Protein AF-A0A378WND1-F1 (afdb_monomer_lite)

pLDDT: mean 78.34, std 13.04, range [44.78, 92.5]

InterPro domains:
  IPR035165 Protein of unknown function DUF5319 [PF17252] (2-73)

Secondary structure (DSSP, 8-state):
-HHHHHGGGT--EEEEEETTTTEEEEEEHHHHHHHHHHHHHHS-PPPPPPPSS--GGGEE-HHHHHHHHHHHHHHHHHTT-------

Radius of gyration: 17.45 Å; chains: 1; bounding box: 45×48×39 Å

Sequence (87 aa):
MYEALLSHRGIRGLVVSCEDCRQDHYHDWDMLRANLLQLLVDGTVRPHEPAYDPTPEAYVTWDYCRGYADASMNEALHGDGFDGFDA

Foldseek 3Di:
DLCVLCVVVLAQEAWDQDPVVRDIATAGPVLVVVQVVCCVVPVDGDDDDGDDPDPPVNHYHPVVSVVSVVVVVVCVVCVVDDDDDDD

Organism: NCBI:txid134964

Structure (mmCIF, N/CA/C/O backbone):
data_AF-A0A378WND1-F1
#
_entry.id   AF-A0A378WND1-F1
#
loop_
_atom_site.group_PDB
_atom_site.id
_atom_site.type_symbol
_atom_site.label_atom_id
_atom_site.label_alt_id
_atom_site.label_comp_id
_atom_site.label_asym_id
_atom_site.label_entity_id
_atom_site.label_seq_id
_atom_site.pdbx_PDB_ins_code
_atom_site.Cartn_x
_atom_site.Cartn_y
_atom_site.Cartn_z
_atom_site.occupancy
_atom_site.B_iso_or_equiv
_atom_site.auth_seq_id
_atom_site.auth_comp_id
_atom_site.auth_asym_id
_atom_site.auth_atom_id
_atom_site.pdbx_PDB_model_num
ATOM 1 N N . MET A 1 1 ? 6.243 -9.014 -6.401 1.00 77.81 1 MET A N 1
ATOM 2 C CA . MET A 1 1 ? 7.026 -9.549 -5.268 1.00 77.81 1 MET A CA 1
ATOM 3 C C . MET A 1 1 ? 6.140 -9.685 -4.039 1.00 77.81 1 MET A C 1
ATOM 5 O O . MET A 1 1 ? 5.820 -10.811 -3.706 1.00 77.81 1 MET A O 1
ATOM 9 N N . TYR A 1 2 ? 5.692 -8.585 -3.420 1.00 84.06 2 TYR A N 1
ATOM 10 C CA . TYR A 1 2 ? 4.894 -8.637 -2.182 1.00 84.06 2 TYR A CA 1
ATOM 11 C C . TYR A 1 2 ? 3.590 -9.428 -2.311 1.00 84.06 2 TYR A C 1
ATOM 13 O O . TYR A 1 2 ? 3.327 -10.273 -1.470 1.00 84.06 2 TYR A O 1
ATOM 21 N N . GLU A 1 3 ? 2.850 -9.242 -3.406 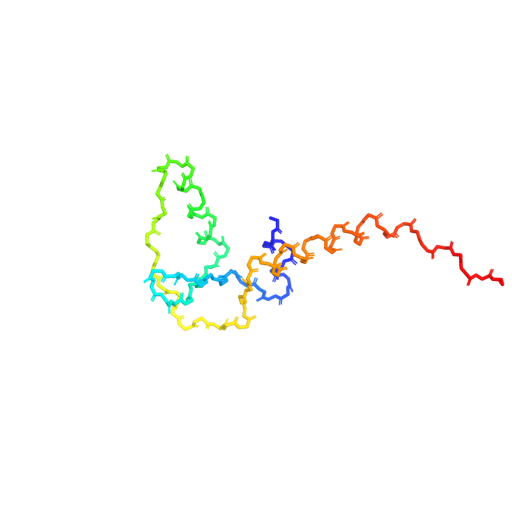1.00 85.19 3 GLU A N 1
ATOM 22 C CA . GLU A 1 3 ? 1.677 -10.060 -3.746 1.00 85.19 3 GLU A CA 1
ATOM 23 C C . GLU A 1 3 ? 1.993 -11.567 -3.677 1.00 85.19 3 GLU A C 1
ATOM 25 O O . GLU A 1 3 ? 1.420 -12.287 -2.873 1.00 85.19 3 GLU A O 1
ATOM 30 N N . ALA A 1 4 ? 3.011 -12.046 -4.399 1.00 86.38 4 ALA A N 1
ATOM 31 C CA . ALA A 1 4 ? 3.398 -13.461 -4.367 1.00 86.38 4 ALA A CA 1
ATOM 32 C C . ALA A 1 4 ? 3.784 -13.964 -2.957 1.00 86.38 4 ALA A C 1
ATOM 34 O O . ALA A 1 4 ? 3.510 -15.112 -2.607 1.00 86.38 4 ALA A O 1
ATOM 35 N N . LEU A 1 5 ? 4.392 -13.103 -2.136 1.00 84.56 5 LEU A N 1
ATOM 36 C CA . LEU A 1 5 ? 4.807 -13.431 -0.771 1.00 84.56 5 LEU A CA 1
ATOM 37 C C . LEU A 1 5 ? 3.666 -13.396 0.250 1.00 84.56 5 LEU A C 1
ATOM 39 O O . LEU A 1 5 ? 3.784 -14.039 1.284 1.00 84.56 5 LEU A O 1
ATOM 43 N N . LEU A 1 6 ? 2.591 -12.647 0.010 1.00 88.06 6 LEU A N 1
ATOM 44 C CA . LEU A 1 6 ? 1.568 -12.375 1.027 1.00 88.06 6 LEU A CA 1
ATOM 45 C C . LEU A 1 6 ? 0.171 -12.864 0.633 1.00 88.06 6 LEU A C 1
ATOM 47 O O . LEU A 1 6 ? -0.634 -13.162 1.516 1.00 88.06 6 LEU A O 1
ATOM 51 N N . SER A 1 7 ? -0.112 -13.046 -0.659 1.00 86.31 7 SER A N 1
ATOM 52 C CA . SER A 1 7 ? -1.409 -13.539 -1.137 1.00 86.31 7 SER A CA 1
ATOM 53 C C . SER A 1 7 ? -1.755 -14.917 -0.574 1.00 86.31 7 SER A C 1
ATOM 55 O O . SER A 1 7 ? -2.909 -15.163 -0.235 1.00 86.31 7 SER A O 1
ATOM 57 N N . HIS A 1 8 ? -0.768 -15.801 -0.382 1.00 87.75 8 HIS A N 1
ATOM 58 C CA . HIS A 1 8 ? -1.002 -17.124 0.210 1.00 87.75 8 HIS A CA 1
ATOM 59 C C . HIS A 1 8 ? -1.426 -17.066 1.690 1.00 87.75 8 HIS A C 1
ATOM 61 O O . HIS A 1 8 ? -1.970 -18.037 2.207 1.00 87.75 8 HIS A O 1
ATOM 67 N N . ARG A 1 9 ? -1.200 -15.933 2.369 1.00 86.50 9 ARG A N 1
ATOM 68 C CA . ARG A 1 9 ? -1.633 -15.684 3.752 1.00 86.50 9 ARG A CA 1
ATOM 69 C C . ARG A 1 9 ? -2.993 -14.992 3.843 1.00 86.50 9 ARG A C 1
ATOM 71 O O . ARG A 1 9 ? -3.417 -14.643 4.937 1.00 86.50 9 ARG A O 1
ATOM 78 N N . GLY A 1 10 ? -3.668 -14.780 2.712 1.00 88.50 10 GLY A N 1
ATOM 79 C CA . GLY A 1 10 ? -4.950 -14.076 2.658 1.00 88.50 10 GLY A CA 1
ATOM 80 C C . GLY A 1 10 ? -4.831 -12.550 2.614 1.00 88.50 10 GLY A C 1
ATOM 81 O O . GLY A 1 10 ? -5.846 -11.866 2.714 1.00 88.50 10 GLY A O 1
ATOM 82 N N . ILE A 1 11 ? -3.622 -12.005 2.431 1.00 91.94 11 ILE A N 1
ATOM 83 C CA . ILE A 1 11 ? -3.424 -10.562 2.270 1.00 91.94 11 ILE A CA 1
ATOM 84 C C . ILE A 1 11 ? -3.758 -10.153 0.832 1.00 91.94 11 ILE A C 1
ATOM 86 O O . ILE A 1 11 ? -3.142 -10.615 -0.134 1.00 91.94 11 ILE A O 1
ATOM 90 N N . ARG A 1 12 ? -4.728 -9.253 0.696 1.00 89.88 12 ARG A N 1
ATOM 91 C CA . ARG A 1 12 ? -5.274 -8.777 -0.582 1.00 89.88 12 ARG A CA 1
ATOM 92 C C . ARG A 1 12 ? -4.620 -7.496 -1.087 1.00 89.88 12 ARG A C 1
ATOM 94 O O . ARG A 1 12 ? -4.706 -7.206 -2.278 1.00 89.88 12 ARG A O 1
ATOM 101 N N . GLY A 1 13 ? -3.938 -6.761 -0.212 1.00 89.94 13 GLY A N 1
ATOM 102 C CA . GLY A 1 13 ? -3.344 -5.496 -0.608 1.00 89.94 13 GLY A CA 1
ATOM 103 C C . GLY A 1 13 ? -2.688 -4.709 0.514 1.00 89.94 13 GLY A C 1
ATOM 104 O O . GLY A 1 13 ? -2.316 -5.243 1.563 1.00 89.94 13 GLY A O 1
ATOM 105 N N . LEU A 1 14 ? -2.565 -3.407 0.271 1.00 90.88 14 LEU A N 1
ATOM 106 C CA . LEU A 1 14 ? -1.935 -2.452 1.169 1.00 90.88 14 LEU A CA 1
ATOM 107 C C . LEU A 1 14 ? -2.939 -1.479 1.769 1.00 90.88 14 LEU A C 1
ATOM 109 O O . LEU A 1 14 ? -3.875 -1.057 1.097 1.00 90.88 14 LEU A O 1
ATOM 113 N N . VAL A 1 15 ? -2.679 -1.072 3.007 1.00 90.44 15 VAL A N 1
ATOM 114 C CA . VAL A 1 15 ? -3.322 0.083 3.630 1.00 90.44 15 VAL A CA 1
ATOM 115 C C . VAL A 1 15 ? -2.317 1.229 3.751 1.00 90.44 15 VAL A C 1
ATOM 117 O O . VAL A 1 15 ? -1.178 1.033 4.186 1.00 90.44 15 VAL A O 1
ATOM 120 N N . VAL A 1 16 ? -2.726 2.424 3.333 1.00 87.69 16 VAL A N 1
ATOM 121 C CA . VAL A 1 16 ? -1.926 3.652 3.386 1.00 87.69 16 VAL A CA 1
ATOM 122 C C . VAL A 1 16 ? -2.742 4.740 4.069 1.00 87.69 16 VAL A C 1
ATOM 124 O O . VAL A 1 16 ? -3.816 5.094 3.593 1.00 87.69 16 VAL A O 1
ATOM 127 N N . SER A 1 17 ? -2.225 5.297 5.161 1.00 86.75 17 SER A N 1
ATOM 128 C CA . SER A 1 17 ? -2.844 6.465 5.787 1.00 86.75 17 SER A CA 1
ATOM 129 C C . SER A 1 17 ? -2.478 7.712 4.983 1.00 86.75 17 SER A C 1
ATOM 131 O O . SER A 1 17 ? -1.297 8.014 4.806 1.00 86.75 17 SER A O 1
ATOM 133 N N . CYS A 1 18 ? -3.480 8.402 4.442 1.00 83.88 18 CYS A N 1
ATOM 134 C CA . CYS A 1 18 ? -3.288 9.637 3.687 1.00 83.88 18 CYS A CA 1
ATOM 135 C C . CYS A 1 18 ? -3.379 10.837 4.630 1.00 83.88 18 CYS A C 1
ATOM 137 O O . CYS A 1 18 ? -4.409 11.038 5.275 1.00 83.88 18 CYS A O 1
ATOM 139 N N . GLU A 1 19 ? -2.329 11.658 4.690 1.00 82.06 19 GLU A N 1
ATOM 140 C CA . GLU A 1 19 ? -2.292 12.842 5.560 1.00 82.06 19 GLU A CA 1
ATOM 141 C C . GLU A 1 19 ? -3.250 13.947 5.086 1.00 82.06 19 GLU A C 1
ATOM 143 O O . GLU A 1 19 ? -3.847 14.632 5.917 1.00 82.06 19 GLU A O 1
ATOM 148 N N . ASP A 1 20 ? -3.475 14.065 3.772 1.00 81.12 20 ASP A N 1
ATOM 149 C CA . ASP A 1 20 ? -4.378 15.068 3.193 1.00 81.12 20 ASP A CA 1
ATOM 150 C C . ASP A 1 20 ? -5.847 14.771 3.523 1.00 81.12 20 ASP A C 1
ATOM 152 O O . ASP A 1 20 ? -6.610 15.648 3.935 1.00 81.12 20 ASP A O 1
ATOM 156 N N . CYS A 1 21 ? -6.256 13.510 3.359 1.00 82.94 21 CYS A N 1
ATOM 157 C CA . CYS A 1 21 ? -7.632 13.074 3.594 1.00 82.94 21 CYS A CA 1
ATOM 158 C C . CYS A 1 21 ? -7.879 12.638 5.047 1.00 82.94 21 CYS A C 1
ATOM 160 O O . CYS A 1 21 ? -9.033 12.562 5.471 1.00 82.94 21 CYS A O 1
ATOM 162 N N . ARG A 1 22 ? -6.812 12.377 5.818 1.00 81.94 22 ARG A N 1
ATOM 163 C CA . ARG A 1 22 ? -6.827 11.780 7.169 1.00 81.94 22 ARG A CA 1
ATOM 164 C C . ARG A 1 22 ? -7.645 10.489 7.235 1.00 81.94 22 ARG A C 1
ATOM 166 O O . ARG A 1 22 ? -8.419 10.277 8.169 1.00 81.94 22 ARG A O 1
ATOM 173 N N . GLN A 1 23 ? -7.509 9.666 6.203 1.00 82.94 23 GLN A N 1
ATOM 174 C CA . GLN A 1 23 ? -8.239 8.416 6.025 1.00 82.94 23 GLN A CA 1
ATOM 175 C C . GLN A 1 23 ? -7.288 7.314 5.568 1.00 82.94 23 GLN A C 1
ATOM 177 O O . GLN A 1 23 ? -6.277 7.580 4.912 1.00 82.94 23 GLN A O 1
ATOM 182 N N . ASP A 1 24 ? -7.645 6.080 5.906 1.00 86.00 24 ASP A N 1
ATOM 183 C CA . ASP A 1 24 ? -6.920 4.896 5.473 1.00 86.00 24 ASP A CA 1
ATOM 184 C C . ASP A 1 24 ? -7.415 4.461 4.093 1.00 86.00 24 ASP A C 1
ATOM 186 O O . ASP A 1 24 ? -8.599 4.186 3.888 1.00 86.00 24 ASP A O 1
ATOM 190 N N . HIS A 1 25 ? -6.488 4.403 3.143 1.00 85.19 25 HIS A N 1
ATOM 191 C CA . HIS A 1 25 ? -6.727 3.963 1.779 1.00 85.19 25 HIS A CA 1
ATOM 192 C C . HIS A 1 25 ? -6.302 2.514 1.618 1.00 85.19 25 HIS A C 1
ATOM 194 O O . HIS A 1 25 ? -5.131 2.172 1.793 1.00 85.19 25 HIS A O 1
ATOM 200 N N . TYR A 1 26 ? -7.265 1.676 1.255 1.00 86.88 26 TYR A N 1
ATOM 201 C CA . TYR A 1 26 ? -7.065 0.262 0.988 1.00 86.88 26 TYR A CA 1
ATOM 202 C C . TYR A 1 26 ? -6.898 0.053 -0.513 1.00 86.88 26 TYR A C 1
ATOM 204 O O . TYR A 1 26 ? -7.768 0.413 -1.305 1.00 86.88 26 TYR A O 1
ATOM 212 N N . HIS A 1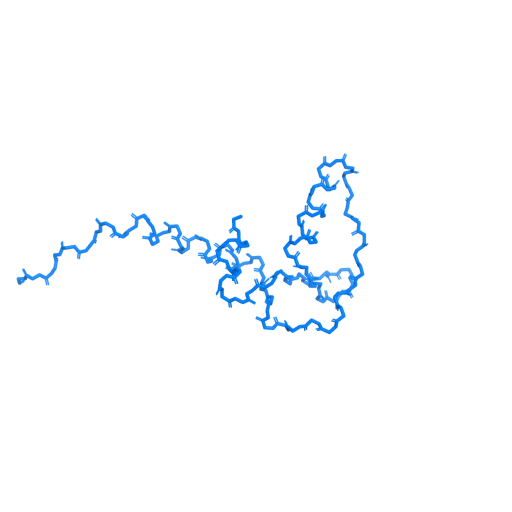 27 ? -5.768 -0.527 -0.893 1.00 87.00 27 HIS A N 1
ATOM 213 C CA . HIS A 1 27 ? -5.384 -0.764 -2.272 1.00 87.00 27 HIS A CA 1
ATOM 214 C C . HIS A 1 27 ? -5.132 -2.246 -2.496 1.00 87.00 27 HIS A C 1
ATOM 216 O O . HIS A 1 27 ? -4.131 -2.777 -2.011 1.00 87.00 27 HIS A O 1
ATOM 222 N N . ASP A 1 28 ? -5.983 -2.888 -3.290 1.00 88.56 28 ASP A N 1
ATOM 223 C CA . ASP A 1 28 ? -5.705 -4.233 -3.788 1.00 88.56 28 ASP A CA 1
ATOM 224 C C . ASP A 1 28 ? -4.444 -4.249 -4.660 1.00 88.56 28 ASP A C 1
ATOM 226 O O . ASP A 1 28 ? -4.052 -3.236 -5.254 1.00 88.56 28 ASP A O 1
ATOM 230 N N . TRP A 1 29 ? -3.815 -5.420 -4.775 1.00 88.31 29 TRP A N 1
ATOM 231 C CA . TRP A 1 29 ? -2.590 -5.586 -5.562 1.00 88.31 29 TRP A CA 1
ATOM 232 C C . TRP A 1 29 ? -2.731 -5.099 -7.011 1.00 88.31 29 TRP A C 1
ATOM 234 O O . TRP A 1 29 ? -1.840 -4.410 -7.519 1.00 88.31 29 TRP A O 1
ATOM 244 N N . ASP A 1 30 ? -3.866 -5.378 -7.653 1.00 86.38 30 ASP A N 1
ATOM 245 C CA . ASP A 1 30 ? -4.154 -4.925 -9.016 1.00 86.38 30 ASP A CA 1
ATOM 246 C C . ASP A 1 30 ? -4.301 -3.400 -9.113 1.00 86.38 30 ASP A C 1
ATOM 248 O O . ASP A 1 30 ? -3.754 -2.781 -10.031 1.00 86.38 30 ASP A O 1
ATOM 252 N N . MET A 1 31 ? -4.973 -2.771 -8.140 1.00 86.00 31 MET A N 1
ATOM 253 C CA . MET A 1 31 ? -5.116 -1.311 -8.080 1.00 86.00 31 MET A CA 1
ATOM 254 C C . MET A 1 31 ? -3.757 -0.637 -7.904 1.00 86.00 31 MET A C 1
ATOM 256 O O . MET A 1 31 ? -3.435 0.331 -8.595 1.00 86.00 31 MET A O 1
ATOM 260 N N . LEU A 1 32 ? -2.930 -1.179 -7.009 1.00 84.81 32 LEU A N 1
ATOM 261 C CA . LEU A 1 32 ? -1.584 -0.680 -6.762 1.00 84.81 32 LEU A CA 1
ATOM 262 C C . LEU A 1 32 ? -0.726 -0.764 -8.032 1.00 84.81 32 LEU A C 1
ATOM 264 O O . LEU A 1 32 ? -0.050 0.198 -8.399 1.00 84.81 32 LEU A O 1
ATOM 268 N N . ARG A 1 33 ? -0.788 -1.897 -8.739 1.00 85.12 33 ARG A N 1
ATOM 269 C CA . ARG A 1 33 ? -0.075 -2.116 -10.002 1.00 85.12 33 ARG A CA 1
ATOM 270 C C . ARG A 1 33 ? -0.513 -1.121 -11.074 1.00 85.12 33 ARG A C 1
ATOM 272 O O . ARG A 1 33 ? 0.347 -0.522 -11.717 1.00 85.12 33 ARG A O 1
ATOM 279 N N . ALA A 1 34 ? -1.817 -0.923 -11.249 1.00 83.75 34 ALA A N 1
ATOM 280 C CA . ALA A 1 34 ? -2.353 0.036 -12.211 1.00 83.75 34 ALA A CA 1
ATOM 281 C C . ALA A 1 34 ? -1.904 1.473 -11.894 1.00 83.75 34 ALA A C 1
ATOM 283 O O . ALA A 1 34 ? -1.455 2.188 -12.791 1.00 83.75 34 ALA A O 1
ATOM 284 N N . ASN A 1 35 ? -1.941 1.867 -10.617 1.00 81.38 35 ASN A N 1
ATOM 285 C CA . ASN A 1 35 ? -1.503 3.187 -10.165 1.00 81.38 35 ASN A CA 1
ATOM 286 C C . ASN A 1 35 ? -0.010 3.424 -10.421 1.00 81.38 35 ASN A C 1
ATOM 288 O O . ASN A 1 35 ? 0.367 4.483 -10.918 1.00 81.38 35 ASN A O 1
ATOM 292 N N . LEU A 1 36 ? 0.841 2.438 -10.126 1.00 83.00 36 LEU A N 1
ATOM 293 C CA . LEU A 1 36 ? 2.283 2.529 -10.371 1.00 83.00 36 LEU A CA 1
ATOM 294 C C . LEU A 1 36 ? 2.607 2.600 -11.867 1.00 83.00 36 LEU A C 1
ATOM 296 O O . LEU A 1 36 ? 3.431 3.412 -12.278 1.00 83.00 36 LEU A O 1
ATOM 300 N N . LEU A 1 37 ? 1.948 1.781 -12.691 1.00 84.44 37 LEU A N 1
ATOM 301 C CA . LEU A 1 37 ? 2.122 1.829 -14.143 1.00 84.44 37 LEU A CA 1
ATOM 302 C C . LEU A 1 37 ? 1.723 3.192 -14.705 1.00 84.44 37 LEU A C 1
ATOM 304 O O . LEU A 1 37 ? 2.434 3.750 -15.532 1.00 84.44 37 LEU A O 1
ATOM 308 N N . GLN A 1 38 ? 0.620 3.755 -14.229 1.00 80.88 38 GLN A N 1
ATOM 309 C CA . GLN A 1 38 ? 0.177 5.062 -14.685 1.00 80.88 38 GLN A CA 1
ATOM 310 C C . GLN A 1 38 ? 1.078 6.198 -14.204 1.00 80.88 38 GLN 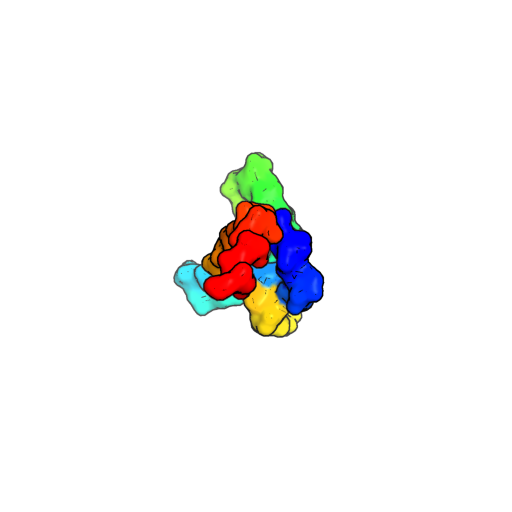A C 1
ATOM 312 O O . GLN A 1 38 ? 1.351 7.110 -14.975 1.00 80.88 38 GLN A O 1
ATOM 317 N N . LEU A 1 39 ? 1.597 6.128 -12.979 1.00 82.50 39 LEU A N 1
ATOM 318 C CA . LEU A 1 39 ? 2.626 7.056 -12.516 1.00 82.50 39 LEU A CA 1
ATOM 319 C C . LEU A 1 39 ? 3.845 7.060 -13.443 1.00 82.50 39 LEU A C 1
ATOM 321 O O . LEU A 1 39 ? 4.381 8.123 -13.739 1.00 82.50 39 LEU A O 1
ATOM 325 N N . LEU A 1 40 ? 4.263 5.886 -13.924 1.00 83.44 40 LEU A N 1
ATOM 326 C CA . LEU A 1 40 ? 5.381 5.769 -14.861 1.00 83.44 40 LEU A CA 1
ATOM 327 C C . LEU A 1 40 ? 5.064 6.349 -16.247 1.00 83.44 40 LEU A C 1
ATOM 329 O O . LEU A 1 40 ? 5.975 6.838 -16.910 1.00 83.44 40 LEU A O 1
ATOM 333 N N . VAL A 1 41 ? 3.806 6.278 -16.691 1.00 81.25 41 VAL A N 1
ATOM 334 C CA . VAL A 1 41 ? 3.382 6.744 -18.023 1.00 81.25 41 VAL A CA 1
ATOM 335 C C . VAL A 1 41 ? 3.061 8.242 -18.027 1.00 81.25 41 VAL A C 1
ATOM 337 O O . VAL A 1 41 ? 3.589 8.975 -18.857 1.00 81.25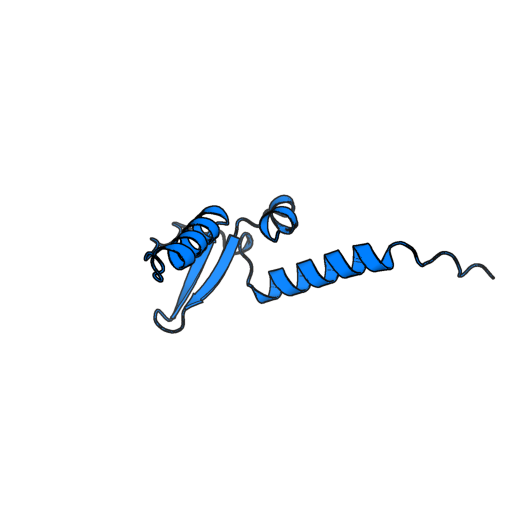 41 VAL A O 1
ATOM 340 N N . ASP A 1 42 ? 2.234 8.699 -17.086 1.00 75.38 42 ASP A N 1
ATOM 341 C CA . ASP A 1 42 ? 1.605 10.027 -17.096 1.00 75.38 42 ASP A CA 1
ATOM 342 C C . ASP A 1 42 ? 2.013 10.906 -15.899 1.00 75.38 42 ASP A C 1
ATOM 344 O O . ASP A 1 42 ? 1.534 12.032 -15.767 1.00 75.38 42 ASP A O 1
ATOM 348 N N . GLY A 1 43 ? 2.850 10.408 -14.979 1.00 76.19 43 GLY A N 1
ATOM 349 C CA . GLY A 1 43 ? 3.284 11.151 -13.786 1.00 76.19 43 GLY A CA 1
ATOM 350 C C . GLY A 1 43 ? 2.171 11.431 -12.771 1.00 76.19 43 GLY A C 1
ATOM 351 O O . GLY A 1 43 ? 2.377 12.190 -11.825 1.00 76.19 43 GLY A O 1
ATOM 352 N N . THR A 1 44 ? 0.989 10.836 -12.948 1.00 72.69 44 THR A N 1
ATOM 353 C CA . THR A 1 44 ? -0.186 11.069 -12.102 1.00 72.69 44 THR A CA 1
ATOM 354 C C . THR A 1 44 ? -0.716 9.767 -11.514 1.00 72.69 44 THR A C 1
ATOM 356 O O . THR A 1 44 ? -0.770 8.734 -12.183 1.00 72.69 44 THR A O 1
ATOM 359 N N . VAL A 1 45 ? -1.143 9.822 -10.250 1.00 63.59 45 VAL A N 1
ATOM 360 C CA . VAL A 1 45 ? -1.948 8.759 -9.634 1.00 63.59 45 VAL A CA 1
ATOM 361 C C . VAL A 1 45 ? -3.406 9.057 -9.944 1.00 63.59 45 VAL A C 1
ATOM 363 O O . VAL A 1 45 ? -3.879 10.164 -9.683 1.00 63.59 45 VAL A O 1
ATOM 366 N N . ARG A 1 46 ? -4.137 8.087 -10.498 1.00 63.72 46 ARG A N 1
ATOM 367 C CA . ARG A 1 46 ? -5.586 8.239 -10.659 1.00 63.72 46 ARG A CA 1
ATOM 368 C C . ARG A 1 46 ? -6.234 8.227 -9.261 1.00 63.72 46 ARG A C 1
ATOM 370 O O . ARG A 1 46 ? -5.906 7.341 -8.469 1.00 63.72 46 ARG A O 1
ATOM 377 N N . PRO A 1 47 ? -7.146 9.163 -8.937 1.00 62.53 47 PRO A N 1
ATOM 378 C CA . PRO A 1 47 ? -7.981 9.006 -7.757 1.00 62.53 47 PRO A CA 1
ATOM 379 C C . PRO A 1 47 ? -8.765 7.703 -7.919 1.00 62.53 47 PRO A C 1
ATOM 381 O O . PRO A 1 47 ? -9.458 7.510 -8.917 1.00 62.53 47 PRO A O 1
ATOM 384 N N . HIS A 1 48 ? -8.574 6.786 -6.976 1.00 61.16 48 HIS A N 1
ATOM 385 C CA . HIS A 1 48 ? -9.310 5.533 -6.921 1.00 61.16 48 HIS A CA 1
ATOM 386 C C . HIS A 1 48 ? -10.489 5.722 -5.974 1.00 61.16 48 HIS A C 1
ATOM 388 O O . HIS A 1 48 ? -10.405 6.460 -4.989 1.00 61.16 48 HIS A O 1
ATOM 394 N N . GLU A 1 49 ? -11.595 5.072 -6.299 1.00 57.06 49 GLU A N 1
ATOM 395 C CA . GLU A 1 49 ? -12.743 5.024 -5.409 1.00 57.06 49 GLU A CA 1
ATOM 396 C C . GLU A 1 49 ? -12.400 4.122 -4.207 1.00 57.06 49 GLU A C 1
ATOM 398 O O . GLU A 1 49 ? -11.697 3.122 -4.394 1.00 57.06 49 GLU A O 1
ATOM 403 N N . PRO A 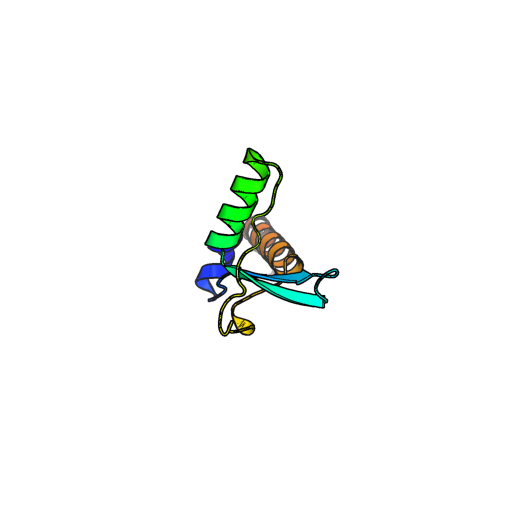1 50 ? -12.820 4.469 -2.975 1.00 59.81 50 PRO A N 1
ATOM 404 C CA . PRO A 1 50 ? -12.521 3.661 -1.798 1.00 59.81 50 PRO A CA 1
ATOM 405 C C . PRO A 1 50 ? -13.021 2.228 -1.977 1.00 59.81 50 PRO A C 1
ATOM 407 O O . PRO A 1 50 ? -14.115 2.012 -2.502 1.00 59.81 50 PRO A O 1
ATOM 410 N N . ALA A 1 51 ? -12.258 1.246 -1.493 1.00 59.34 51 ALA A N 1
ATOM 411 C CA . ALA A 1 51 ? -12.766 -0.115 -1.384 1.00 59.34 51 ALA A CA 1
ATOM 412 C C . ALA A 1 51 ? -14.055 -0.102 -0.540 1.00 59.34 51 ALA A C 1
ATOM 414 O O . ALA A 1 51 ? -14.068 0.429 0.571 1.00 59.34 51 ALA A O 1
ATOM 415 N N . TYR A 1 52 ? -15.150 -0.644 -1.076 1.00 53.16 52 TYR A N 1
ATOM 416 C CA . TYR A 1 52 ? -16.415 -0.756 -0.351 1.00 53.16 52 TYR A CA 1
ATOM 417 C C . TYR A 1 52 ? -16.306 -1.896 0.671 1.00 53.16 52 TYR A C 1
ATOM 419 O O . TYR A 1 52 ? -16.074 -3.037 0.282 1.00 53.16 52 TYR A O 1
ATOM 427 N N . ASP A 1 53 ? -16.458 -1.574 1.959 1.00 62.34 53 ASP A N 1
ATOM 428 C CA . ASP A 1 53 ? -16.363 -2.510 3.095 1.00 62.34 53 ASP A CA 1
ATOM 429 C C . ASP A 1 53 ? -15.055 -3.343 3.125 1.00 62.34 53 ASP A C 1
ATOM 431 O O . ASP A 1 53 ? -15.065 -4.574 3.002 1.00 62.34 53 ASP A O 1
ATOM 435 N N . PRO A 1 54 ? -13.880 -2.692 3.237 1.00 69.06 54 PRO A N 1
ATOM 436 C CA . PRO A 1 54 ? -12.617 -3.406 3.251 1.00 69.06 54 PRO A CA 1
ATOM 437 C C . PRO A 1 54 ? -12.474 -4.154 4.575 1.00 69.06 54 PRO A C 1
ATOM 439 O O . PRO A 1 54 ? -12.502 -3.552 5.641 1.00 69.06 54 PRO A O 1
ATOM 442 N N . THR A 1 55 ? -12.258 -5.469 4.511 1.00 81.69 55 THR A N 1
ATOM 443 C CA . THR A 1 55 ? -11.851 -6.273 5.674 1.00 81.69 55 THR A CA 1
ATOM 444 C C . THR A 1 55 ? -10.447 -5.832 6.097 1.00 81.69 55 THR A C 1
ATOM 446 O O . THR A 1 55 ? -9.500 -6.198 5.394 1.00 81.69 55 THR A O 1
ATOM 449 N N . PRO A 1 56 ? -10.264 -5.064 7.189 1.00 82.06 56 PRO A N 1
ATOM 450 C CA . PRO A 1 56 ? -8.984 -4.402 7.471 1.00 82.06 56 PRO A CA 1
ATOM 451 C C . PRO A 1 56 ? -7.846 -5.403 7.690 1.00 82.06 56 PRO A C 1
ATOM 453 O O . PRO A 1 56 ? -6.707 -5.158 7.315 1.00 82.06 56 PRO A O 1
ATOM 456 N N . GLU A 1 57 ? -8.190 -6.578 8.213 1.00 85.94 57 GLU A N 1
ATOM 457 C CA . GLU A 1 57 ? -7.306 -7.720 8.470 1.00 85.94 57 GLU A CA 1
ATOM 458 C C . GLU A 1 57 ? -6.636 -8.274 7.202 1.00 85.94 57 GLU A C 1
ATOM 460 O O . GLU A 1 57 ? -5.586 -8.907 7.271 1.00 85.94 57 GLU A O 1
ATOM 465 N N . ALA A 1 58 ? -7.241 -8.040 6.033 1.00 89.06 58 ALA A N 1
ATOM 466 C CA . ALA A 1 58 ? -6.731 -8.503 4.748 1.00 89.06 58 ALA A CA 1
ATOM 467 C C . ALA A 1 58 ? -5.735 -7.521 4.107 1.00 89.06 58 ALA A C 1
ATOM 469 O O . ALA A 1 58 ? -5.274 -7.772 2.992 1.00 89.06 58 ALA A O 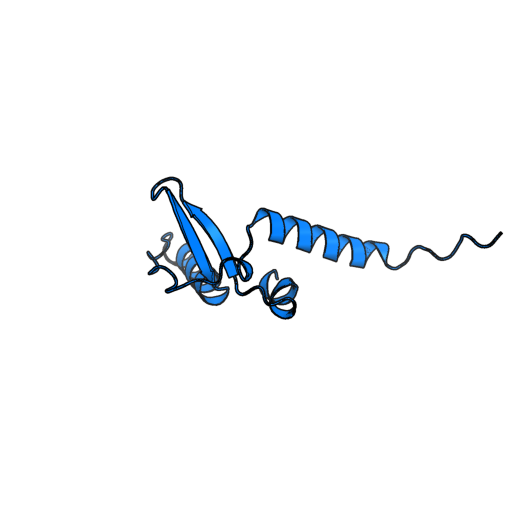1
ATOM 470 N N . TYR A 1 59 ? -5.413 -6.407 4.770 1.00 90.81 59 TYR A N 1
ATOM 471 C CA . TYR A 1 59 ? -4.508 -5.383 4.258 1.00 90.81 59 TYR A CA 1
ATOM 472 C C . TYR A 1 59 ? -3.421 -5.068 5.275 1.00 90.81 59 TYR A C 1
ATOM 474 O O . TYR A 1 59 ? -3.627 -5.103 6.484 1.00 90.81 59 TYR A O 1
ATOM 482 N N . VAL A 1 60 ? -2.237 -4.748 4.768 1.00 92.50 60 VAL A N 1
ATOM 483 C CA . VAL A 1 60 ? -1.054 -4.499 5.598 1.00 92.50 60 VAL A CA 1
ATOM 484 C C . VAL A 1 60 ? -0.342 -3.229 5.160 1.00 92.50 60 VAL A C 1
ATOM 486 O O . VAL A 1 60 ? -0.537 -2.736 4.052 1.00 92.50 60 VAL A O 1
ATOM 489 N N . THR A 1 61 ? 0.498 -2.674 6.025 1.00 92.25 61 THR A N 1
ATOM 490 C CA . THR A 1 61 ? 1.279 -1.482 5.690 1.00 92.25 61 THR A CA 1
ATOM 491 C C . THR A 1 61 ? 2.485 -1.823 4.813 1.00 92.25 61 THR A C 1
ATOM 493 O O . THR A 1 61 ? 2.932 -2.973 4.717 1.00 92.25 61 THR A O 1
ATOM 496 N N . TRP A 1 62 ? 3.073 -0.791 4.206 1.00 89.06 62 TRP A N 1
ATOM 497 C CA . TRP A 1 62 ? 4.353 -0.905 3.504 1.00 89.06 62 TRP A CA 1
ATOM 498 C C . TRP A 1 62 ? 5.479 -1.421 4.401 1.00 89.06 62 TRP A C 1
ATOM 500 O O . TRP A 1 62 ? 6.298 -2.225 3.956 1.00 89.06 62 TRP A O 1
ATOM 510 N N . ASP A 1 63 ? 5.516 -0.985 5.659 1.00 90.69 63 ASP A N 1
ATOM 511 C CA . ASP A 1 63 ? 6.525 -1.423 6.624 1.00 90.69 63 ASP A CA 1
ATOM 512 C C . ASP A 1 63 ? 6.436 -2.919 6.893 1.00 90.69 63 ASP A C 1
ATOM 514 O O . ASP A 1 63 ? 7.458 -3.606 6.862 1.00 90.69 63 ASP A O 1
ATOM 518 N N . TYR A 1 64 ? 5.217 -3.440 7.051 1.00 90.44 64 TYR A N 1
ATOM 519 C CA . TYR A 1 64 ? 5.005 -4.874 7.198 1.00 90.44 64 TYR A CA 1
ATOM 520 C C . TYR A 1 64 ? 5.505 -5.641 5.969 1.00 90.44 64 TYR A C 1
ATOM 522 O O . TYR A 1 64 ? 6.247 -6.611 6.108 1.00 90.44 64 TYR A O 1
ATOM 530 N N . CYS A 1 65 ? 5.160 -5.186 4.760 1.00 89.19 65 CYS A N 1
ATOM 531 C CA . CYS A 1 65 ? 5.601 -5.841 3.525 1.00 89.19 65 CYS A CA 1
ATOM 532 C C . CYS A 1 65 ? 7.123 -5.873 3.385 1.00 89.19 65 CYS A C 1
ATOM 534 O O . CYS A 1 65 ? 7.681 -6.900 3.000 1.00 89.19 65 CYS A O 1
ATOM 536 N N . ARG A 1 66 ? 7.795 -4.759 3.701 1.00 88.62 66 ARG A N 1
ATOM 537 C CA . ARG A 1 66 ? 9.257 -4.664 3.641 1.00 88.62 66 ARG A CA 1
ATOM 538 C C . ARG A 1 66 ? 9.919 -5.575 4.664 1.00 88.62 66 ARG A C 1
ATOM 540 O O . ARG A 1 66 ? 10.783 -6.352 4.279 1.00 88.62 66 ARG A O 1
ATOM 547 N N . GLY A 1 67 ? 9.484 -5.528 5.924 1.00 90.81 67 GLY A N 1
ATOM 548 C CA . GLY A 1 67 ? 10.027 -6.394 6.973 1.00 90.81 67 GLY A CA 1
ATOM 549 C C . GLY A 1 67 ? 9.801 -7.876 6.679 1.00 90.81 67 GLY A C 1
ATOM 550 O O . GLY A 1 67 ? 10.694 -8.692 6.878 1.00 90.81 67 GLY A O 1
ATOM 551 N N . TYR A 1 68 ? 8.634 -8.227 6.135 1.00 89.12 68 TYR A N 1
ATOM 552 C CA . TYR A 1 68 ? 8.333 -9.604 5.759 1.00 89.12 68 TYR A CA 1
ATOM 553 C C . TYR A 1 68 ? 9.199 -10.100 4.597 1.00 89.12 68 TYR A C 1
ATOM 555 O O . TYR A 1 68 ? 9.699 -11.225 4.632 1.00 89.12 68 TYR A O 1
ATOM 563 N N . ALA A 1 69 ? 9.382 -9.274 3.565 1.00 87.62 69 ALA A N 1
ATOM 564 C CA . ALA A 1 69 ? 10.237 -9.619 2.437 1.00 87.62 69 ALA A CA 1
ATOM 565 C C . ALA A 1 69 ? 11.705 -9.736 2.860 1.00 87.62 69 ALA A C 1
ATOM 567 O O . ALA A 1 69 ? 12.363 -10.685 2.451 1.00 87.62 69 ALA A O 1
ATOM 568 N N . ASP A 1 70 ? 12.191 -8.827 3.707 1.00 88.00 70 ASP A N 1
ATOM 569 C CA . ASP A 1 70 ? 13.543 -8.881 4.266 1.00 88.00 70 ASP A CA 1
ATOM 570 C C . ASP A 1 70 ? 13.765 -10.174 5.061 1.00 88.00 70 ASP A C 1
ATOM 572 O O . ASP A 1 70 ? 14.683 -10.932 4.758 1.00 88.00 70 ASP A O 1
ATOM 576 N N . ALA A 1 71 ? 12.845 -10.513 5.970 1.00 86.88 71 ALA A N 1
ATOM 577 C CA . ALA A 1 71 ? 12.896 -11.760 6.729 1.00 86.88 71 ALA A CA 1
ATOM 578 C C . ALA A 1 71 ? 12.827 -13.007 5.829 1.00 86.88 71 ALA A C 1
ATOM 580 O O . ALA A 1 71 ? 13.591 -13.946 6.031 1.00 86.88 71 ALA A O 1
ATOM 581 N N . SER A 1 72 ? 11.959 -13.008 4.810 1.00 84.31 72 SER A N 1
ATOM 582 C CA . SER A 1 72 ? 11.830 -14.126 3.860 1.00 84.31 72 SER A CA 1
ATOM 583 C C . SER A 1 72 ? 13.103 -14.323 3.029 1.00 84.31 72 SER A C 1
ATOM 585 O O . SER A 1 72 ? 13.502 -15.451 2.752 1.00 84.31 72 SER A O 1
ATOM 587 N N . MET A 1 73 ? 13.757 -13.229 2.632 1.00 81.19 73 MET A N 1
ATOM 588 C CA . MET A 1 73 ? 15.031 -13.269 1.908 1.00 81.19 73 MET A CA 1
ATOM 589 C C . MET A 1 73 ? 16.171 -13.703 2.834 1.00 81.19 73 MET A C 1
ATOM 591 O O . MET A 1 73 ? 17.019 -14.488 2.429 1.00 81.19 73 MET A O 1
ATOM 595 N N . ASN A 1 74 ? 16.169 -13.244 4.084 1.00 79.12 74 ASN A N 1
ATOM 596 C CA . ASN A 1 74 ? 17.126 -13.647 5.108 1.00 79.12 74 ASN A CA 1
ATOM 597 C C . ASN A 1 74 ? 17.021 -15.148 5.428 1.00 79.12 74 ASN A C 1
ATOM 599 O O . ASN A 1 74 ? 18.036 -15.830 5.500 1.00 79.12 74 ASN A O 1
ATOM 603 N N . GLU A 1 75 ? 15.807 -15.688 5.551 1.00 73.69 75 GLU A N 1
ATOM 604 C CA . GLU A 1 75 ? 15.573 -17.130 5.704 1.00 73.69 75 GLU A CA 1
ATOM 605 C C . GLU A 1 75 ? 16.103 -17.915 4.495 1.00 73.69 75 GLU A C 1
ATOM 607 O O . GLU A 1 75 ? 16.815 -18.901 4.668 1.00 73.69 75 GLU A O 1
ATOM 612 N N . ALA A 1 76 ? 15.858 -17.432 3.273 1.00 67.62 76 ALA A N 1
ATOM 613 C CA . ALA A 1 76 ? 16.395 -18.046 2.059 1.00 67.62 76 ALA A CA 1
ATOM 614 C C . ALA A 1 76 ? 17.935 -17.992 1.968 1.00 67.62 76 ALA A C 1
ATOM 616 O O . ALA A 1 76 ? 18.534 -18.845 1.320 1.00 67.62 76 ALA A O 1
ATOM 617 N N . LEU A 1 77 ? 18.578 -17.005 2.602 1.00 60.53 77 LEU A N 1
ATOM 618 C CA . LEU A 1 77 ? 20.037 -16.838 2.625 1.00 60.53 77 LEU A CA 1
ATOM 619 C C . LEU A 1 77 ? 20.718 -17.571 3.795 1.00 60.53 77 LEU A C 1
ATOM 621 O O . LEU A 1 77 ? 21.906 -17.875 3.707 1.00 60.53 77 LEU A O 1
ATOM 625 N N . HIS A 1 78 ? 19.991 -17.854 4.880 1.00 60.56 78 HIS A N 1
ATOM 626 C CA . HIS A 1 78 ? 20.502 -18.545 6.071 1.00 60.56 78 HIS A CA 1
ATOM 627 C C . HIS A 1 78 ? 19.990 -19.984 6.237 1.00 60.56 78 HIS A C 1
ATOM 629 O O . HIS A 1 78 ? 20.409 -20.669 7.169 1.00 60.56 78 HIS A O 1
ATOM 635 N N . GLY A 1 79 ? 19.136 -20.467 5.332 1.00 52.72 79 GLY A N 1
ATOM 636 C CA . GLY A 1 79 ? 18.613 -21.838 5.322 1.00 52.72 79 GLY A CA 1
ATOM 637 C C . GLY A 1 79 ? 19.657 -22.946 5.112 1.00 52.72 79 GLY A C 1
ATOM 638 O O . GLY A 1 79 ? 19.327 -24.110 5.311 1.00 52.72 79 GLY A O 1
ATOM 639 N N . ASP A 1 80 ? 20.911 -22.599 4.798 1.00 54.47 80 ASP A N 1
ATOM 640 C CA . ASP A 1 80 ? 22.018 -23.541 4.562 1.00 54.47 80 ASP A CA 1
ATOM 641 C C . ASP A 1 80 ? 23.072 -23.542 5.696 1.00 54.47 80 ASP A C 1
ATOM 643 O O . ASP A 1 80 ? 24.270 -23.686 5.445 1.00 54.47 80 ASP A O 1
ATOM 647 N N . GLY A 1 81 ? 22.678 -23.333 6.961 1.00 53.41 81 GLY A N 1
ATOM 648 C CA . GLY A 1 81 ? 23.667 -23.166 8.034 1.00 53.41 81 GLY A CA 1
ATOM 649 C C . GLY A 1 81 ? 23.207 -23.412 9.468 1.00 53.41 81 GLY A C 1
ATOM 650 O O . GLY A 1 81 ? 23.453 -22.566 10.322 1.00 53.41 81 GLY A O 1
ATOM 651 N N . PHE A 1 82 ? 22.605 -24.566 9.770 1.00 52.59 82 PHE A N 1
ATOM 652 C CA . PHE A 1 82 ? 22.676 -25.127 11.129 1.00 52.59 82 PHE A CA 1
ATOM 653 C C . PHE A 1 82 ? 22.692 -26.663 11.114 1.00 52.59 82 PHE A C 1
ATOM 655 O O . PHE A 1 82 ? 21.795 -27.318 11.634 1.00 52.59 82 PHE A O 1
ATOM 662 N N . ASP A 1 83 ? 23.745 -27.234 10.528 1.00 56.00 83 ASP A N 1
ATOM 663 C CA . ASP A 1 83 ? 24.279 -28.520 10.981 1.00 56.00 83 ASP A CA 1
ATOM 664 C C . ASP A 1 83 ? 25.388 -28.209 11.993 1.00 56.00 83 ASP A C 1
ATOM 666 O O . ASP A 1 83 ? 26.441 -27.688 11.621 1.00 56.00 83 ASP A O 1
ATOM 670 N N . GLY A 1 84 ? 25.164 -28.505 13.276 1.00 50.69 84 GLY A N 1
ATOM 671 C CA . GLY A 1 84 ? 26.255 -28.546 14.254 1.00 50.69 84 GLY A CA 1
ATOM 672 C C . GLY A 1 84 ? 25.967 -27.936 15.620 1.00 50.69 84 GLY A C 1
ATOM 673 O O . GLY A 1 84 ? 26.625 -26.980 16.015 1.00 50.69 84 GLY A O 1
ATOM 674 N N . PHE A 1 85 ? 25.073 -28.557 16.386 1.00 48.66 85 PHE A N 1
ATOM 675 C CA . PHE A 1 85 ? 25.293 -28.716 17.826 1.00 48.66 85 PHE A CA 1
ATOM 676 C C . PHE A 1 85 ? 24.856 -30.126 18.229 1.00 48.66 85 PHE A C 1
ATOM 678 O O . PHE A 1 85 ? 23.787 -30.336 18.790 1.00 48.66 85 PHE A O 1
ATOM 685 N N . ASP A 1 86 ? 25.705 -31.091 17.882 1.00 52.09 86 ASP A N 1
ATOM 686 C CA . ASP A 1 86 ? 25.772 -32.397 18.533 1.00 52.09 86 ASP A CA 1
ATOM 687 C C . ASP A 1 86 ? 27.247 -32.626 18.902 1.00 52.09 86 ASP A C 1
ATOM 689 O O . ASP A 1 86 ? 28.049 -33.037 18.060 1.00 52.09 86 ASP A O 1
ATOM 693 N N . ALA A 1 87 ? 27.611 -32.223 20.127 1.00 44.78 87 ALA A N 1
ATOM 694 C CA . ALA A 1 87 ? 28.709 -32.741 20.958 1.00 44.78 87 ALA A CA 1
ATOM 695 C C . ALA A 1 87 ? 28.775 -31.977 22.292 1.00 44.78 87 ALA A C 1
ATOM 697 O O . ALA A 1 87 ? 29.046 -30.754 22.266 1.00 44.78 87 ALA A O 1
#